Protein AF-A0A371I4T1-F1 (afdb_monomer_lite)

Structure (mmCIF, N/CA/C/O backbone):
data_AF-A0A371I4T1-F1
#
_entry.id   AF-A0A371I4T1-F1
#
loop_
_atom_site.group_PDB
_atom_site.id
_atom_site.type_symbol
_atom_site.label_atom_id
_atom_site.label_alt_id
_atom_site.label_comp_id
_atom_site.label_asym_id
_atom_site.label_entity_id
_atom_site.label_seq_id
_atom_site.pdbx_PDB_ins_code
_atom_site.Cartn_x
_atom_site.Cartn_y
_atom_site.Cartn_z
_atom_site.occupancy
_atom_site.B_iso_or_equiv
_atom_site.auth_seq_id
_atom_site.auth_comp_id
_atom_site.auth_asym_id
_atom_site.auth_atom_id
_atom_site.pdbx_PDB_model_num
ATOM 1 N N . MET A 1 1 ? -15.304 15.483 -5.322 1.00 58.88 1 MET A N 1
ATOM 2 C CA . MET A 1 1 ? -13.931 14.921 -5.285 1.00 58.88 1 MET A CA 1
ATOM 3 C C . MET A 1 1 ? -13.696 13.902 -6.400 1.00 58.88 1 MET A C 1
ATOM 5 O O . MET A 1 1 ? -12.723 14.077 -7.112 1.00 58.88 1 MET A O 1
ATOM 9 N N . ARG A 1 2 ? -14.582 12.909 -6.602 1.00 63.66 2 ARG A N 1
ATOM 10 C CA . ARG A 1 2 ? -14.489 11.924 -7.703 1.00 63.66 2 ARG A CA 1
ATOM 11 C C . ARG A 1 2 ? -14.519 12.556 -9.111 1.00 63.66 2 ARG A C 1
ATOM 13 O O . ARG A 1 2 ? -13.539 12.430 -9.828 1.00 63.66 2 ARG A O 1
ATOM 20 N N . GLN A 1 3 ? -15.572 13.311 -9.441 1.00 66.75 3 GLN A N 1
ATOM 21 C CA . GLN A 1 3 ? -15.732 13.970 -10.753 1.00 66.75 3 GLN A CA 1
ATOM 22 C C . GLN A 1 3 ? -14.550 14.885 -11.109 1.00 66.75 3 GLN A C 1
ATOM 24 O O . GLN A 1 3 ? -13.977 14.771 -12.181 1.00 66.75 3 GLN A O 1
ATOM 29 N N . LEU A 1 4 ? -14.099 15.710 -10.158 1.00 76.88 4 LEU A N 1
ATOM 30 C CA . LEU A 1 4 ? -12.932 16.583 -10.340 1.00 76.88 4 LEU A CA 1
ATOM 31 C C . LEU A 1 4 ? -11.644 15.809 -10.686 1.00 76.88 4 LEU A C 1
ATOM 33 O O . LEU A 1 4 ? -10.770 16.332 -11.373 1.00 76.88 4 LEU A O 1
ATOM 37 N N . PHE A 1 5 ? -11.492 14.584 -10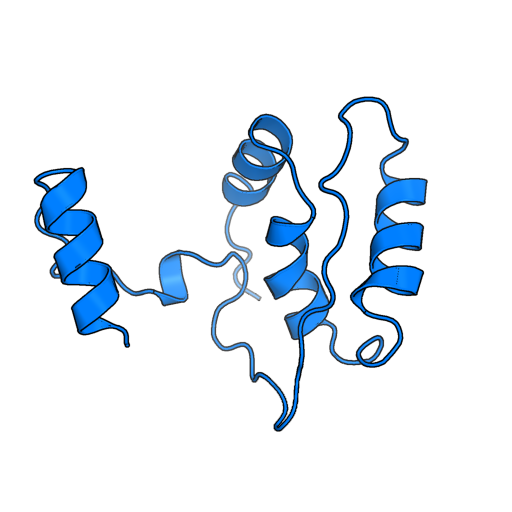.178 1.00 70.25 5 PHE A N 1
ATOM 38 C CA . PHE A 1 5 ? -10.326 13.748 -10.458 1.00 70.25 5 PHE A CA 1
ATOM 39 C C . PHE A 1 5 ? -10.424 13.100 -11.845 1.00 70.25 5 PHE A C 1
ATOM 41 O O . PHE A 1 5 ? -9.447 13.113 -12.587 1.00 70.25 5 PHE A O 1
ATOM 48 N N . GLU A 1 6 ? -11.608 12.603 -12.213 1.00 70.31 6 GLU A N 1
ATOM 49 C CA . GLU A 1 6 ? -11.906 12.064 -13.549 1.00 70.31 6 GLU A CA 1
ATOM 50 C C . GLU A 1 6 ? -11.718 13.126 -14.642 1.00 70.31 6 GLU A C 1
ATOM 52 O O . GLU A 1 6 ? -11.015 12.880 -15.620 1.00 70.31 6 GLU A O 1
ATOM 57 N N . GLU A 1 7 ? -12.250 14.337 -14.446 1.00 78.06 7 GLU A N 1
ATOM 58 C CA . GLU A 1 7 ? -12.077 15.468 -15.369 1.00 78.06 7 GLU A CA 1
ATOM 59 C C . GLU A 1 7 ? -10.602 15.844 -15.546 1.00 78.06 7 GLU A C 1
ATOM 61 O O . GLU A 1 7 ? -10.143 16.088 -16.663 1.00 78.06 7 GLU A O 1
ATOM 66 N N . ARG A 1 8 ? -9.828 15.850 -14.452 1.00 78.12 8 ARG A N 1
ATOM 67 C CA . ARG A 1 8 ? -8.390 16.144 -14.502 1.00 78.12 8 ARG A CA 1
ATOM 68 C C . ARG A 1 8 ? -7.588 15.062 -15.215 1.00 78.12 8 ARG A C 1
ATOM 70 O O . ARG A 1 8 ? -6.693 15.405 -15.981 1.00 78.12 8 ARG A O 1
ATOM 77 N N . LEU A 1 9 ? -7.893 13.785 -14.990 1.00 73.12 9 LEU A N 1
ATOM 78 C CA . LEU A 1 9 ? -7.244 12.687 -15.712 1.00 73.12 9 LEU A CA 1
ATOM 79 C C . LEU A 1 9 ? -7.584 12.725 -17.203 1.00 73.12 9 LEU A C 1
ATOM 81 O O . LEU A 1 9 ? -6.680 12.628 -18.030 1.00 73.12 9 LEU A O 1
ATOM 85 N N . LYS A 1 10 ? -8.853 12.968 -17.549 1.00 77.12 10 LYS A N 1
ATOM 86 C CA . LYS A 1 10 ? -9.293 13.156 -18.938 1.00 77.12 10 LYS A CA 1
ATOM 87 C C . LYS A 1 10 ? -8.565 14.316 -19.619 1.00 77.12 10 LYS A C 1
ATOM 89 O O . LYS A 1 10 ? -8.155 14.181 -20.767 1.00 77.12 10 LYS A O 1
ATOM 94 N N . ALA A 1 11 ? -8.342 15.425 -18.914 1.00 80.31 11 ALA A N 1
ATOM 95 C CA . ALA A 1 11 ? -7.595 16.565 -19.445 1.00 80.31 11 ALA A CA 1
ATOM 96 C C . ALA A 1 11 ? -6.099 16.270 -19.684 1.00 80.31 11 ALA A C 1
ATOM 98 O O . ALA A 1 11 ? -5.503 16.868 -20.574 1.00 80.31 11 ALA A O 1
ATOM 99 N N . ILE A 1 12 ? -5.490 15.372 -18.901 1.00 76.88 12 ILE A N 1
ATOM 100 C CA . ILE A 1 12 ? -4.062 15.023 -19.010 1.00 76.88 12 ILE A CA 1
ATOM 101 C C . ILE A 1 12 ? -3.825 13.918 -20.048 1.00 76.88 12 ILE A C 1
ATOM 103 O O . ILE A 1 12 ? -2.853 13.984 -20.796 1.00 76.88 12 ILE A O 1
ATOM 107 N N . GLU A 1 13 ? -4.689 12.902 -20.093 1.00 76.44 13 GLU A N 1
ATOM 108 C CA . GLU A 1 13 ? -4.476 11.688 -20.896 1.00 76.44 13 GLU A CA 1
ATOM 109 C C . GLU A 1 13 ? -5.393 11.592 -22.127 1.00 76.44 13 GLU A C 1
ATOM 111 O O . GLU A 1 13 ? -5.208 10.706 -22.958 1.00 76.44 13 GLU A O 1
ATOM 116 N N . GLY A 1 14 ? -6.379 12.487 -22.269 1.00 71.62 14 GLY A N 1
ATOM 117 C CA . GLY A 1 14 ? -7.296 12.537 -23.416 1.00 71.62 14 GLY A CA 1
ATOM 118 C C . GLY A 1 14 ? -8.292 11.373 -23.506 1.00 71.62 14 GLY A C 1
ATOM 119 O O . GLY A 1 14 ? -9.056 11.302 -24.466 1.00 71.62 14 GLY A O 1
ATOM 120 N N . ALA A 1 15 ? -8.294 10.461 -22.531 1.00 71.50 15 ALA A N 1
ATOM 121 C CA . ALA A 1 15 ? -9.145 9.276 -22.512 1.00 71.50 15 ALA A CA 1
ATOM 122 C C . ALA A 1 15 ? -10.484 9.533 -21.798 1.00 71.50 15 ALA A C 1
ATOM 124 O O . ALA A 1 15 ? -10.548 10.249 -20.796 1.00 71.50 15 ALA A O 1
ATOM 125 N N . ASP A 1 16 ? -11.564 8.936 -22.316 1.00 70.25 16 ASP A N 1
ATOM 126 C CA . ASP A 1 16 ? -12.869 8.964 -21.659 1.00 70.25 16 ASP A CA 1
ATOM 127 C C . ASP A 1 16 ? -12.925 7.907 -20.552 1.00 70.25 16 ASP A C 1
ATOM 129 O O . ASP A 1 16 ? -12.885 6.705 -20.803 1.00 70.25 16 ASP A O 1
ATOM 133 N N . TYR A 1 17 ? -12.985 8.382 -19.311 1.00 69.31 17 TYR A N 1
ATOM 134 C CA . TYR A 1 17 ? -12.938 7.575 -18.094 1.00 69.31 17 TYR A CA 1
ATOM 135 C C . TYR A 1 17 ? -14.335 7.353 -17.499 1.00 69.31 17 TYR A C 1
A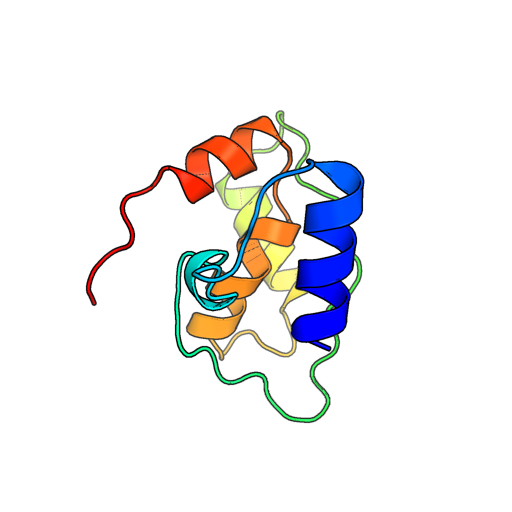TOM 137 O O . TYR A 1 17 ? -14.483 7.229 -16.290 1.00 69.31 17 TYR A O 1
ATOM 145 N N . SER A 1 18 ? -15.378 7.309 -18.328 1.00 68.75 18 SER A N 1
ATOM 146 C CA . SER A 1 18 ? -16.774 7.171 -17.886 1.00 68.75 18 SER A CA 1
ATOM 147 C C . SER A 1 18 ? -17.040 5.897 -17.058 1.00 68.75 18 SER A C 1
ATOM 149 O O . SER A 1 18 ? -17.855 5.938 -16.140 1.00 68.75 18 SER A O 1
ATOM 151 N N . ASP A 1 19 ? -16.275 4.819 -17.281 1.00 64.25 19 ASP A N 1
ATOM 152 C CA . ASP A 1 19 ? -16.293 3.572 -16.485 1.00 64.25 19 ASP A CA 1
ATOM 153 C C . ASP A 1 19 ? -15.208 3.500 -15.385 1.00 64.25 19 ASP A C 1
ATOM 155 O O . ASP A 1 19 ? -14.951 2.454 -14.771 1.00 64.25 19 ASP A O 1
ATOM 159 N N . PHE A 1 20 ? -14.526 4.610 -15.106 1.00 66.56 20 PHE A N 1
ATOM 160 C CA . PHE A 1 20 ? -13.450 4.654 -14.125 1.00 66.56 20 PHE A CA 1
ATOM 161 C C . PHE A 1 20 ? -13.994 4.629 -12.698 1.00 66.56 20 PHE A C 1
ATOM 163 O O . PHE A 1 20 ? -14.309 5.641 -12.078 1.00 66.56 20 PHE A O 1
ATOM 170 N N . ASN A 1 21 ? -14.054 3.439 -12.111 1.00 67.69 21 ASN A N 1
ATOM 171 C CA . ASN A 1 21 ? -14.290 3.335 -10.683 1.00 67.69 21 ASN A CA 1
ATOM 172 C C . ASN A 1 21 ? -12.983 3.592 -9.924 1.00 67.69 21 ASN A C 1
ATOM 174 O O . ASN A 1 21 ? -12.048 2.802 -10.015 1.00 67.69 21 ASN A O 1
ATOM 178 N N . VAL A 1 22 ? -12.941 4.638 -9.094 1.00 64.19 22 VAL A N 1
ATOM 179 C CA . VAL A 1 22 ? -11.821 4.903 -8.169 1.00 64.19 22 VAL A CA 1
ATOM 180 C C . VAL A 1 22 ? -11.492 3.678 -7.303 1.00 64.19 22 VAL A C 1
ATOM 182 O O . VAL A 1 22 ? -10.332 3.464 -6.968 1.00 64.19 22 VAL A O 1
ATOM 185 N N . ALA A 1 23 ? -12.467 2.814 -6.994 1.00 63.78 23 ALA A N 1
ATOM 186 C CA . ALA A 1 23 ? -12.214 1.551 -6.297 1.00 63.78 23 ALA A CA 1
ATOM 187 C C . ALA A 1 23 ? -11.284 0.596 -7.079 1.00 63.78 23 ALA A C 1
ATOM 189 O O . ALA A 1 23 ? -10.561 -0.183 -6.463 1.00 63.78 23 ALA A O 1
ATOM 190 N N . ASN A 1 24 ? -11.236 0.698 -8.412 1.00 64.12 24 ASN A N 1
ATOM 191 C CA . ASN A 1 24 ? -10.341 -0.071 -9.282 1.00 64.12 24 ASN A CA 1
ATOM 192 C C . ASN A 1 24 ? -8.894 0.446 -9.267 1.00 64.12 24 ASN A C 1
ATOM 194 O O . ASN A 1 24 ? -8.016 -0.226 -9.814 1.00 64.12 24 ASN A O 1
ATOM 198 N N . LEU A 1 25 ? -8.612 1.594 -8.647 1.00 67.50 25 LEU A N 1
ATOM 199 C CA . LEU A 1 25 ? -7.238 2.060 -8.446 1.00 67.50 25 LEU A CA 1
ATOM 200 C C . LEU A 1 25 ? -6.526 1.311 -7.322 1.00 67.50 25 LEU A C 1
ATOM 202 O O . LEU A 1 25 ? -5.306 1.342 -7.257 1.00 67.50 25 LEU A O 1
ATOM 206 N N . PHE A 1 26 ? -7.266 0.639 -6.443 1.00 69.75 26 PHE A N 1
ATOM 207 C CA . PHE A 1 26 ? -6.716 0.036 -5.238 1.00 69.75 26 PHE A CA 1
ATOM 208 C C . PHE A 1 26 ? -6.730 -1.489 -5.335 1.00 69.75 26 PHE A C 1
ATOM 210 O O . PHE A 1 26 ? -7.612 -2.092 -5.953 1.00 69.75 26 PHE A O 1
ATOM 217 N N . LEU A 1 27 ? -5.738 -2.126 -4.705 1.00 71.88 27 LEU A N 1
ATOM 218 C CA . LEU A 1 27 ? -5.674 -3.586 -4.621 1.00 71.88 27 LEU A CA 1
ATOM 219 C C . LEU A 1 27 ? -6.796 -4.145 -3.729 1.00 71.88 27 LEU A C 1
ATOM 221 O O . LEU A 1 27 ? -7.308 -5.227 -3.995 1.00 71.88 27 LEU A O 1
ATOM 225 N N . ILE A 1 28 ? -7.192 -3.388 -2.699 1.00 72.38 28 ILE A N 1
ATOM 226 C CA . ILE A 1 28 ? -8.276 -3.737 -1.778 1.00 72.38 28 ILE A CA 1
ATOM 227 C C . ILE A 1 28 ? -9.427 -2.731 -1.931 1.00 72.38 28 ILE A C 1
ATOM 229 O O . ILE A 1 28 ? -9.240 -1.553 -1.602 1.00 72.38 28 ILE A O 1
ATOM 233 N N . PRO A 1 29 ? -10.613 -3.170 -2.393 1.00 71.88 29 PRO A N 1
ATOM 234 C CA . PRO A 1 29 ? -11.814 -2.342 -2.404 1.00 71.88 29 PRO A CA 1
ATOM 235 C C . PRO A 1 29 ? -12.443 -2.237 -1.000 1.00 71.88 29 PRO A C 1
ATOM 237 O O . PRO A 1 29 ? -12.151 -3.027 -0.104 1.00 71.88 29 PRO A O 1
ATOM 240 N N . ASN A 1 30 ? -13.358 -1.278 -0.813 1.00 73.81 30 ASN A N 1
ATOM 241 C CA . ASN A 1 30 ? -14.205 -1.148 0.388 1.00 73.81 30 ASN A CA 1
ATOM 242 C C . ASN A 1 30 ? -13.446 -0.937 1.712 1.00 73.81 30 ASN A C 1
ATOM 244 O O . ASN A 1 30 ? -13.851 -1.420 2.772 1.00 73.81 30 ASN A O 1
ATOM 248 N N . VAL A 1 31 ? -12.333 -0.208 1.666 1.00 78.06 31 VAL A N 1
ATOM 249 C CA . VAL A 1 31 ? -11.580 0.164 2.868 1.00 78.06 31 VAL A CA 1
ATOM 250 C C . VAL A 1 31 ? -12.295 1.308 3.577 1.00 78.06 31 VAL A C 1
ATOM 252 O O . VAL A 1 31 ? -12.482 2.383 3.010 1.00 78.06 31 VAL A O 1
ATOM 255 N N . VAL A 1 32 ? -12.683 1.081 4.831 1.00 81.00 32 VAL A N 1
ATOM 256 C CA . VAL A 1 32 ? -13.237 2.128 5.694 1.00 81.00 32 VAL A CA 1
ATOM 257 C C . VAL A 1 32 ? -12.077 2.921 6.285 1.00 81.00 32 VAL A C 1
ATOM 259 O O . VAL A 1 32 ? -11.264 2.374 7.028 1.00 81.00 32 VAL A O 1
ATOM 262 N N . ILE A 1 33 ? -11.996 4.208 5.948 1.00 80.88 33 ILE A N 1
ATOM 263 C CA . ILE A 1 33 ? -11.008 5.125 6.524 1.00 80.88 33 ILE A CA 1
ATOM 264 C C . ILE A 1 33 ? -11.591 5.696 7.826 1.00 80.88 33 ILE A C 1
ATOM 266 O O . ILE A 1 33 ? -12.636 6.349 7.774 1.00 80.88 33 ILE A O 1
ATOM 270 N N . PRO A 1 34 ? -10.953 5.472 8.993 1.00 78.81 34 PRO A N 1
ATOM 271 C CA . PRO A 1 34 ? -11.441 5.991 10.261 1.00 78.81 34 PRO A CA 1
ATOM 272 C C . PRO A 1 34 ? -11.560 7.522 10.256 1.00 78.81 34 PRO A C 1
ATOM 274 O O . PRO A 1 34 ? -10.704 8.209 9.682 1.00 78.81 34 PRO A O 1
ATOM 277 N N . PRO A 1 35 ? -12.558 8.090 10.956 1.00 77.19 35 PRO A N 1
ATOM 278 C CA . PRO A 1 35 ? -12.618 9.525 11.191 1.00 77.19 35 PRO A CA 1
ATOM 279 C C . PRO A 1 35 ? -11.311 10.023 11.820 1.00 77.19 35 PRO A C 1
ATOM 281 O O . PRO A 1 35 ? -10.792 9.402 12.746 1.00 77.19 35 PRO A O 1
ATOM 284 N N . LYS A 1 36 ? -10.795 11.162 11.338 1.00 80.50 36 LYS A N 1
ATOM 285 C CA . LYS A 1 36 ? -9.521 11.777 11.773 1.00 80.50 36 LYS A CA 1
ATOM 286 C C . LYS A 1 36 ? -8.249 11.020 11.358 1.00 80.50 36 LYS A C 1
ATOM 288 O O . LYS A 1 36 ? -7.172 11.383 11.831 1.00 80.50 36 LYS A O 1
ATOM 293 N N . PHE A 1 37 ? -8.337 10.021 10.474 1.00 80.25 37 PHE A N 1
ATOM 294 C CA . PHE A 1 37 ? -7.143 9.419 9.881 1.00 80.25 37 PHE A CA 1
ATOM 295 C C . PHE A 1 37 ? -6.300 10.491 9.179 1.00 80.25 37 PHE A C 1
ATOM 297 O O . PHE A 1 37 ? -6.801 11.252 8.348 1.00 80.25 37 PHE A O 1
ATOM 304 N N . LYS A 1 38 ? -5.011 10.542 9.515 1.00 78.38 38 LYS A N 1
ATOM 305 C CA . LYS A 1 38 ? -4.021 11.372 8.832 1.00 78.38 38 LYS A CA 1
ATOM 306 C C . LYS A 1 38 ? -2.894 10.468 8.379 1.00 78.38 38 LYS A C 1
ATOM 308 O O . LYS A 1 38 ? -2.260 9.805 9.195 1.00 78.38 38 LYS A O 1
ATOM 313 N N . LEU A 1 39 ? -2.650 10.457 7.076 1.00 76.81 39 LEU A N 1
ATOM 314 C CA . LEU A 1 39 ? -1.505 9.757 6.527 1.00 76.81 39 LEU A CA 1
ATOM 315 C C . LEU A 1 39 ? -0.247 10.578 6.821 1.00 76.81 39 LEU A C 1
ATOM 317 O O . LEU A 1 39 ? -0.103 11.680 6.298 1.00 76.81 39 LEU A O 1
ATOM 321 N N . SER A 1 40 ? 0.656 10.052 7.645 1.00 73.19 40 SER A N 1
ATOM 322 C CA . SER A 1 40 ? 1.962 10.682 7.855 1.00 73.19 40 SER A CA 1
ATOM 323 C C . SER A 1 40 ? 2.788 10.644 6.570 1.00 73.19 40 SER A C 1
ATOM 325 O O . SER A 1 40 ? 2.764 9.647 5.839 1.00 73.19 40 SER A O 1
ATOM 327 N N . GLU A 1 41 ? 3.554 11.701 6.303 1.00 71.88 41 GLU A N 1
ATOM 328 C CA . GLU A 1 41 ? 4.552 11.675 5.235 1.00 71.88 41 GLU A CA 1
ATOM 329 C C . GLU A 1 41 ? 5.612 10.609 5.531 1.00 71.88 41 GLU A C 1
ATOM 331 O O . GLU A 1 41 ? 6.009 10.378 6.674 1.00 71.88 41 GLU A O 1
ATOM 336 N N . PHE A 1 42 ? 6.024 9.891 4.490 1.00 71.44 42 PHE A N 1
ATOM 337 C CA . PHE A 1 42 ? 6.974 8.793 4.607 1.00 71.44 42 PHE A CA 1
ATOM 338 C C . PHE A 1 42 ? 7.816 8.714 3.345 1.00 71.44 42 PHE A C 1
ATOM 340 O O . PHE A 1 42 ? 7.268 8.688 2.239 1.00 71.44 42 PHE A O 1
ATOM 347 N N . ASP A 1 43 ? 9.129 8.607 3.525 1.00 73.56 43 ASP A N 1
ATOM 348 C CA . ASP A 1 43 ? 10.073 8.450 2.426 1.00 73.56 43 ASP A CA 1
ATOM 349 C C . ASP A 1 43 ? 9.767 7.194 1.612 1.00 73.56 43 ASP A C 1
ATOM 351 O O . ASP A 1 43 ? 9.774 6.070 2.121 1.00 73.56 43 ASP A O 1
ATOM 355 N N . LYS A 1 44 ? 9.515 7.375 0.314 1.00 74.88 44 LYS A N 1
ATOM 356 C CA . LYS A 1 44 ? 9.245 6.256 -0.592 1.00 74.88 44 LYS A CA 1
ATOM 357 C C . LYS A 1 44 ? 10.431 5.290 -0.621 1.00 74.88 44 LYS A C 1
ATOM 359 O O . LYS A 1 44 ? 11.594 5.694 -0.590 1.00 74.88 44 LYS A O 1
ATOM 364 N N . HIS A 1 45 ? 10.121 4.002 -0.727 1.00 67.69 45 HIS A N 1
ATOM 365 C CA . HIS A 1 45 ? 11.075 2.904 -0.672 1.00 67.69 45 HIS A CA 1
ATOM 366 C C . HIS A 1 45 ? 12.246 3.091 -1.644 1.00 67.69 45 HIS A C 1
ATOM 368 O O . HIS A 1 45 ? 12.071 3.029 -2.868 1.00 67.69 45 HIS A O 1
ATOM 374 N N . LYS A 1 46 ? 13.462 3.233 -1.109 1.00 71.56 46 LYS A N 1
ATOM 375 C CA . LYS A 1 46 ? 14.681 3.164 -1.918 1.00 71.56 46 LYS A CA 1
ATOM 376 C C . LYS A 1 46 ? 14.890 1.707 -2.332 1.00 71.56 46 LYS A C 1
ATOM 378 O O . LYS A 1 46 ? 14.907 0.814 -1.491 1.00 71.56 46 LYS A O 1
ATOM 383 N N . ARG A 1 47 ? 15.048 1.462 -3.637 1.00 63.91 47 ARG A N 1
ATOM 384 C CA . ARG A 1 47 ? 15.161 0.122 -4.257 1.00 63.91 47 ARG A CA 1
ATOM 385 C C . ARG A 1 47 ? 16.209 -0.815 -3.626 1.00 63.91 47 ARG A C 1
ATOM 387 O O . ARG A 1 47 ? 16.163 -2.007 -3.890 1.00 63.91 47 ARG A O 1
ATOM 394 N N . ASN A 1 48 ? 17.153 -0.290 -2.846 1.00 64.75 48 ASN A N 1
ATOM 395 C CA . ASN A 1 48 ? 18.241 -1.033 -2.210 1.00 64.75 48 ASN A CA 1
ATOM 396 C C . ASN A 1 48 ? 17.937 -1.493 -0.770 1.00 64.75 48 ASN A C 1
ATOM 398 O O . ASN A 1 48 ? 18.795 -2.107 -0.141 1.00 64.75 48 ASN A O 1
ATOM 402 N N . THR A 1 49 ? 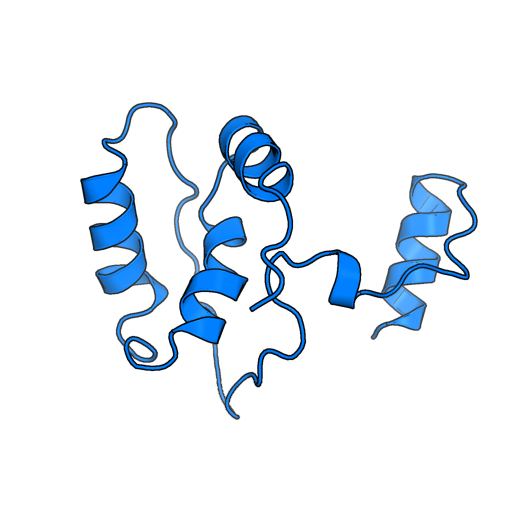16.755 -1.195 -0.222 1.00 68.69 49 THR A N 1
ATOM 403 C CA . THR A 1 49 ? 16.410 -1.580 1.155 1.00 68.69 49 THR A CA 1
ATOM 404 C C . THR A 1 49 ? 15.811 -2.989 1.209 1.00 68.69 49 THR A C 1
ATOM 406 O O . THR A 1 49 ? 14.959 -3.336 0.398 1.00 68.69 49 THR A O 1
ATOM 409 N N . CYS A 1 50 ? 16.197 -3.796 2.204 1.00 79.44 50 CYS A N 1
ATOM 410 C CA . CYS A 1 50 ? 15.592 -5.113 2.442 1.00 79.44 50 CYS A CA 1
ATOM 411 C C . CYS A 1 50 ? 14.054 -5.002 2.608 1.00 79.44 50 CYS A C 1
ATOM 413 O O . CYS A 1 50 ? 13.604 -4.201 3.438 1.00 79.44 50 CYS A O 1
ATOM 415 N N . PRO A 1 51 ? 13.234 -5.812 1.900 1.00 76.56 51 PRO A N 1
ATOM 416 C CA . PRO A 1 51 ? 11.769 -5.746 1.978 1.00 76.56 51 PRO A CA 1
ATOM 417 C C . PRO A 1 51 ? 11.200 -5.889 3.399 1.00 76.56 51 PRO A C 1
ATOM 419 O O . PRO A 1 51 ? 10.278 -5.163 3.769 1.00 76.56 51 PRO A O 1
ATOM 422 N N . LYS A 1 52 ? 11.784 -6.763 4.236 1.00 80.56 52 LYS A N 1
ATOM 423 C CA . LYS A 1 52 ? 11.382 -6.923 5.650 1.00 80.56 52 LYS A CA 1
ATOM 424 C C . LYS A 1 52 ? 11.615 -5.652 6.471 1.00 80.56 52 LYS A C 1
ATOM 426 O O . LYS A 1 52 ? 10.762 -5.261 7.270 1.00 80.56 52 LYS A O 1
ATOM 431 N N . ASN A 1 53 ? 12.746 -4.983 6.253 1.00 82.88 53 ASN A N 1
ATOM 432 C CA . ASN A 1 53 ? 13.073 -3.742 6.955 1.00 82.88 53 ASN A CA 1
ATOM 433 C C . ASN A 1 53 ? 12.150 -2.608 6.503 1.00 82.88 53 ASN A C 1
ATOM 435 O O . ASN A 1 53 ? 11.711 -1.814 7.332 1.00 82.88 53 ASN A O 1
ATOM 439 N N . HIS A 1 54 ? 11.801 -2.571 5.213 1.00 83.75 54 HIS A N 1
ATOM 440 C CA . HIS A 1 54 ? 10.832 -1.615 4.678 1.00 83.75 54 HIS A CA 1
ATOM 441 C C . HIS A 1 54 ? 9.451 -1.780 5.311 1.00 83.75 54 HIS A C 1
ATOM 443 O O . HIS A 1 54 ? 8.899 -0.805 5.810 1.00 83.75 54 HIS A O 1
ATOM 449 N N . LEU A 1 55 ? 8.926 -3.009 5.365 1.00 84.06 55 LEU A N 1
ATOM 450 C CA . LEU A 1 55 ? 7.645 -3.307 6.018 1.00 84.06 55 LEU A CA 1
ATOM 451 C C . LEU A 1 55 ? 7.652 -2.901 7.493 1.00 84.06 55 LEU A C 1
ATOM 453 O O . LEU A 1 55 ? 6.744 -2.215 7.958 1.00 84.06 55 LEU A O 1
ATOM 457 N N . THR A 1 56 ? 8.717 -3.261 8.211 1.00 85.31 56 THR A N 1
ATOM 458 C CA . THR A 1 56 ? 8.883 -2.894 9.622 1.00 85.31 56 THR A CA 1
ATOM 459 C C . THR A 1 56 ? 8.899 -1.376 9.804 1.00 85.31 56 THR A C 1
ATOM 461 O O . THR A 1 56 ? 8.259 -0.854 10.715 1.00 85.31 56 THR A O 1
ATOM 464 N N . MET A 1 57 ? 9.605 -0.648 8.935 1.00 85.00 57 MET A N 1
ATOM 465 C CA . MET A 1 57 ? 9.697 0.807 9.013 1.00 85.00 57 MET A CA 1
ATOM 466 C C . MET A 1 57 ? 8.380 1.488 8.630 1.00 85.00 57 MET A C 1
ATOM 468 O O . MET A 1 57 ? 7.974 2.429 9.306 1.00 85.00 57 MET A O 1
ATOM 472 N N . TYR A 1 58 ? 7.697 1.002 7.595 1.00 87.06 58 TYR A N 1
ATOM 473 C CA . TYR A 1 58 ? 6.369 1.464 7.201 1.00 87.06 58 TYR A CA 1
ATOM 474 C C . TYR A 1 58 ? 5.376 1.324 8.360 1.00 87.06 58 TYR A C 1
ATOM 476 O O . TYR A 1 58 ? 4.746 2.307 8.750 1.00 87.06 58 TYR A O 1
ATOM 484 N N . TYR A 1 59 ? 5.311 0.139 8.971 1.00 85.44 59 TYR A N 1
ATOM 485 C CA . TYR A 1 59 ? 4.425 -0.130 10.100 1.00 85.44 59 TYR A CA 1
ATOM 486 C C . TYR A 1 59 ? 4.747 0.772 11.297 1.00 85.44 59 TYR A C 1
ATOM 488 O O . TYR A 1 59 ? 3.874 1.471 11.803 1.00 85.44 59 TYR A O 1
ATOM 496 N N . LYS A 1 60 ? 6.023 0.837 11.702 1.00 83.00 60 LYS A N 1
ATOM 497 C CA . LYS A 1 60 ? 6.450 1.610 12.879 1.00 83.00 60 LYS A CA 1
ATOM 498 C C . LYS A 1 60 ? 6.392 3.128 12.697 1.00 83.00 60 LYS A C 1
ATOM 500 O O . LYS A 1 60 ? 6.201 3.826 13.682 1.00 83.00 60 LYS A O 1
ATOM 505 N N . LYS A 1 61 ? 6.615 3.658 11.489 1.00 81.38 61 LYS A N 1
ATOM 506 C CA . LYS A 1 61 ? 6.708 5.116 11.269 1.00 81.38 61 LYS A CA 1
ATOM 507 C C . LYS A 1 61 ? 5.456 5.717 10.644 1.00 81.38 61 LYS A C 1
ATOM 509 O O . LYS A 1 61 ? 5.053 6.803 11.040 1.00 81.38 61 LYS A O 1
ATOM 514 N N . LYS A 1 62 ? 4.855 5.039 9.663 1.00 80.94 62 LYS A N 1
ATOM 515 C CA . LYS A 1 62 ? 3.715 5.580 8.906 1.00 80.94 62 LYS A CA 1
ATOM 516 C C . LYS A 1 62 ? 2.371 5.170 9.501 1.00 80.94 62 LYS A C 1
ATOM 518 O O . LYS A 1 62 ? 1.396 5.892 9.337 1.00 80.94 62 LYS A O 1
ATOM 523 N N . MET A 1 63 ? 2.326 4.021 10.176 1.00 84.88 63 MET A N 1
ATOM 524 C CA . MET A 1 63 ? 1.073 3.377 10.570 1.00 84.88 63 MET A CA 1
ATOM 525 C C . MET A 1 63 ? 0.978 3.018 12.055 1.00 84.88 63 MET A C 1
ATOM 527 O O . MET A 1 63 ? 0.036 2.338 12.440 1.00 84.88 63 MET A O 1
ATOM 531 N N . ALA A 1 64 ? 1.897 3.474 12.912 1.00 83.19 64 ALA A N 1
ATOM 532 C CA . ALA A 1 64 ? 1.931 3.054 14.317 1.00 83.19 64 ALA A CA 1
ATOM 533 C C . ALA A 1 64 ? 0.610 3.301 15.070 1.00 83.19 64 ALA A C 1
ATOM 535 O O . ALA A 1 64 ? 0.182 2.457 15.850 1.00 83.19 64 ALA A O 1
ATOM 536 N N . SER A 1 65 ? -0.075 4.416 14.795 1.00 81.56 65 SER A N 1
ATOM 537 C CA . SER A 1 65 ? -1.387 4.760 15.372 1.00 81.56 65 SER A CA 1
ATOM 538 C C . SER A 1 65 ? -2.571 3.997 14.760 1.00 81.56 65 SER A C 1
ATOM 540 O O . SER A 1 65 ? -3.701 4.115 15.234 1.00 81.56 65 SER A O 1
ATOM 542 N N . HIS A 1 66 ? -2.330 3.248 13.686 1.00 80.88 66 HIS A N 1
ATOM 543 C CA . HIS A 1 66 ? -3.338 2.568 12.867 1.00 80.88 66 HIS A CA 1
ATOM 544 C C . HIS A 1 66 ? -2.981 1.097 12.612 1.00 80.88 66 HIS A C 1
ATOM 546 O O . HIS A 1 66 ? -3.523 0.467 11.707 1.00 80.88 66 HIS A O 1
ATOM 552 N N . ALA A 1 67 ? -2.074 0.563 13.429 1.00 78.25 67 ALA A N 1
ATOM 553 C CA . ALA A 1 67 ? -1.512 -0.777 13.362 1.00 78.25 67 ALA A CA 1
ATOM 554 C C . ALA A 1 67 ? -2.561 -1.903 13.364 1.00 78.25 67 ALA A C 1
ATOM 556 O O . ALA A 1 67 ? -2.296 -2.981 12.852 1.00 78.25 67 ALA A O 1
ATOM 557 N N . HIS A 1 68 ? -3.744 -1.648 13.922 1.00 80.19 68 HIS A N 1
ATOM 558 C CA . HIS A 1 68 ? -4.852 -2.599 14.037 1.00 80.19 68 HIS A CA 1
ATOM 559 C C . HIS A 1 68 ? -5.827 -2.586 12.852 1.00 80.19 68 HIS A C 1
ATOM 561 O O . HIS A 1 68 ? -6.772 -3.370 12.833 1.00 80.19 68 HIS A O 1
ATOM 567 N N . TYR A 1 69 ? -5.641 -1.699 11.870 1.00 83.44 69 TYR A N 1
ATOM 568 C CA . TYR A 1 69 ? -6.511 -1.602 10.697 1.00 83.44 69 TYR A CA 1
ATOM 569 C C . TYR A 1 69 ? -5.861 -2.250 9.466 1.00 83.44 69 TYR A C 1
ATOM 571 O O . TYR A 1 69 ? -5.447 -1.551 8.542 1.00 83.44 69 TYR A O 1
ATOM 579 N N . ASP A 1 70 ? -5.805 -3.582 9.409 1.00 82.12 70 ASP A N 1
ATOM 580 C CA . ASP A 1 70 ? -5.091 -4.334 8.356 1.00 82.12 70 ASP A CA 1
ATOM 581 C C . ASP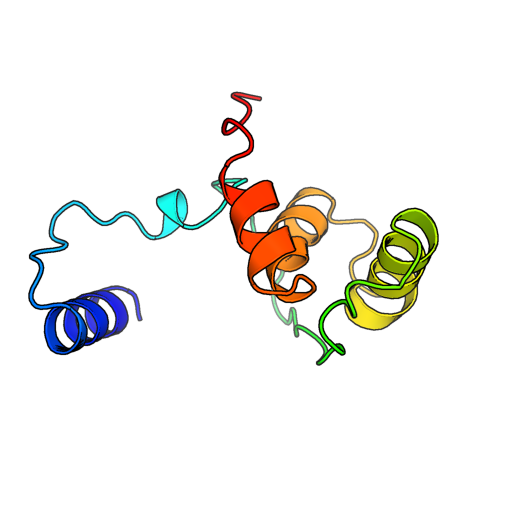 A 1 70 ? -5.446 -3.905 6.926 1.00 82.12 70 ASP A C 1
ATOM 583 O O . ASP A 1 70 ? -4.570 -3.657 6.095 1.00 82.12 70 ASP A O 1
ATOM 587 N N . LYS A 1 71 ? -6.742 -3.733 6.635 1.00 82.94 71 LYS A N 1
ATOM 588 C CA . LYS A 1 71 ? -7.204 -3.266 5.316 1.00 82.94 71 LYS A CA 1
ATOM 589 C C . LYS A 1 71 ? -6.667 -1.876 4.973 1.00 82.94 71 LYS A C 1
ATOM 591 O O . LYS A 1 71 ? -6.356 -1.609 3.816 1.00 82.94 71 LYS A O 1
ATOM 596 N N . LEU A 1 72 ? -6.534 -1.006 5.971 1.00 83.75 72 LEU A N 1
ATOM 597 C CA . LEU A 1 72 ? -6.019 0.348 5.812 1.00 83.75 72 LEU A CA 1
ATOM 598 C C . LEU A 1 72 ? -4.495 0.354 5.626 1.00 83.75 72 LEU A C 1
ATOM 600 O O . LEU A 1 72 ? -3.991 1.085 4.774 1.00 83.75 72 LEU A O 1
ATOM 604 N N . LEU A 1 73 ? -3.775 -0.514 6.346 1.00 84.75 73 LEU A N 1
ATOM 605 C CA . LEU A 1 73 ? -2.340 -0.740 6.146 1.00 84.75 73 LEU A CA 1
ATOM 606 C C . LEU A 1 73 ? -2.054 -1.159 4.704 1.00 84.75 73 LEU A C 1
ATOM 608 O O . LEU A 1 73 ? -1.216 -0.571 4.026 1.00 84.75 73 LEU A O 1
ATOM 612 N N . ILE A 1 74 ? -2.779 -2.157 4.205 1.00 83.19 74 ILE A N 1
ATOM 613 C CA . ILE A 1 74 ? -2.554 -2.661 2.850 1.00 83.19 74 ILE A CA 1
ATOM 614 C C . ILE A 1 74 ? -2.935 -1.593 1.812 1.00 83.19 74 ILE A C 1
ATOM 616 O O . ILE A 1 74 ? -2.194 -1.373 0.856 1.00 83.19 74 ILE A O 1
ATOM 620 N N . HIS A 1 75 ? -4.030 -0.859 2.033 1.00 83.12 75 HIS A N 1
ATOM 621 C CA . HIS A 1 75 ? -4.481 0.216 1.145 1.00 83.12 75 HIS A CA 1
ATOM 622 C C . HIS A 1 75 ? -3.439 1.324 0.949 1.00 83.12 75 HIS A C 1
ATOM 624 O O . HIS A 1 75 ? -3.178 1.748 -0.179 1.00 83.12 75 HIS A O 1
ATOM 630 N N . PHE A 1 76 ? -2.814 1.785 2.035 1.00 82.94 76 PHE A N 1
ATOM 631 C CA . PHE A 1 76 ? -1.815 2.854 1.984 1.00 82.94 76 PHE A CA 1
ATOM 632 C C . PHE A 1 76 ? -0.388 2.344 1.770 1.00 82.94 76 PHE A C 1
ATOM 634 O O . PHE A 1 76 ? 0.544 3.152 1.705 1.00 82.94 76 PHE A O 1
ATOM 641 N N . PHE A 1 77 ? -0.174 1.031 1.664 1.00 83.38 77 PHE A N 1
ATOM 642 C CA . PHE A 1 77 ? 1.160 0.480 1.448 1.00 83.38 77 PHE A CA 1
ATOM 643 C C . PHE A 1 77 ? 1.746 0.923 0.104 1.00 83.38 77 PHE A C 1
ATOM 645 O O . PHE A 1 77 ? 2.933 1.245 0.033 1.00 83.38 77 PHE A O 1
ATOM 652 N N . GLN A 1 78 ? 0.912 1.042 -0.930 1.00 82.69 78 GLN A N 1
ATOM 653 C CA . GLN A 1 78 ? 1.316 1.518 -2.257 1.00 82.69 78 GLN A CA 1
ATOM 654 C C . GLN A 1 78 ? 2.000 2.898 -2.232 1.00 82.69 78 GLN A C 1
ATOM 656 O O . GLN A 1 78 ? 2.966 3.116 -2.959 1.00 82.69 78 GLN A O 1
ATOM 661 N N . GLU A 1 79 ? 1.583 3.794 -1.329 1.00 81.69 79 GLU A N 1
ATOM 662 C CA . GLU A 1 79 ? 2.163 5.136 -1.164 1.00 81.69 79 GLU A CA 1
ATOM 663 C C . GLU A 1 79 ? 3.598 5.090 -0.628 1.00 81.69 79 GLU A C 1
ATOM 665 O O . GLU A 1 79 ? 4.337 6.072 -0.697 1.00 81.69 79 GLU A O 1
ATOM 670 N N . SER A 1 80 ? 4.003 3.956 -0.051 1.00 81.62 80 SER A N 1
ATOM 671 C CA . SER A 1 80 ? 5.378 3.722 0.389 1.00 81.62 80 SER A CA 1
ATOM 672 C C . SER A 1 80 ? 6.283 3.201 -0.728 1.00 81.62 80 SER A C 1
ATOM 674 O O . SER A 1 80 ? 7.492 3.121 -0.525 1.00 81.62 80 SER A O 1
ATOM 676 N N . LEU A 1 81 ? 5.738 2.832 -1.890 1.00 83.6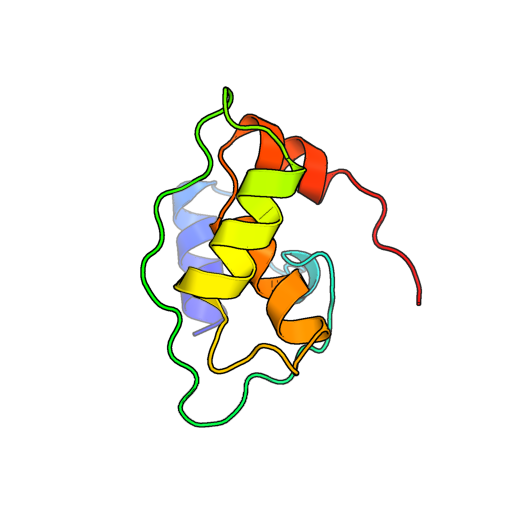2 81 LEU A N 1
ATOM 677 C CA . LEU A 1 81 ? 6.480 2.172 -2.960 1.00 83.62 81 LEU A CA 1
ATOM 678 C C . LEU A 1 81 ? 6.990 3.169 -4.004 1.00 83.62 81 LEU A C 1
ATOM 680 O O . LEU A 1 81 ? 6.402 4.218 -4.266 1.00 83.62 81 LEU A O 1
ATOM 684 N N . THR A 1 82 ? 8.105 2.821 -4.642 1.00 83.56 82 THR A N 1
ATOM 685 C CA . THR A 1 82 ? 8.630 3.553 -5.801 1.00 83.56 82 THR A CA 1
ATOM 686 C C . THR A 1 82 ? 8.227 2.877 -7.104 1.00 83.56 82 THR A C 1
ATOM 688 O O . THR A 1 82 ? 7.976 1.676 -7.134 1.00 83.56 82 THR A O 1
ATOM 691 N N . ARG A 1 83 ? 8.187 3.654 -8.195 1.00 81.12 83 ARG A N 1
ATOM 692 C CA . ARG A 1 83 ? 7.659 3.307 -9.535 1.00 81.12 83 ARG A CA 1
ATOM 693 C C . ARG A 1 83 ? 7.695 1.820 -9.905 1.00 81.12 83 ARG A C 1
ATOM 695 O O . ARG A 1 83 ? 6.658 1.244 -10.199 1.00 81.12 83 ARG A O 1
ATOM 702 N N . ALA A 1 84 ? 8.872 1.195 -9.903 1.00 80.75 84 ALA A N 1
ATOM 703 C CA . ALA A 1 84 ? 9.000 -0.201 -10.322 1.00 80.75 84 ALA A CA 1
ATOM 704 C C . ALA A 1 84 ? 8.350 -1.192 -9.343 1.00 80.75 84 ALA A C 1
ATOM 706 O O . ALA A 1 84 ? 7.699 -2.137 -9.777 1.00 80.75 84 ALA A O 1
ATOM 707 N N . VAL A 1 85 ? 8.500 -0.959 -8.037 1.00 80.56 85 VAL A N 1
ATOM 708 C CA . VAL A 1 85 ? 7.894 -1.795 -6.991 1.00 80.56 85 VAL A CA 1
ATOM 709 C C . VAL A 1 85 ? 6.386 -1.563 -6.934 1.00 80.56 85 VAL A C 1
ATOM 711 O O . VAL A 1 85 ? 5.635 -2.516 -6.777 1.00 80.56 85 VAL A O 1
ATOM 714 N N . LEU A 1 86 ? 5.937 -0.324 -7.155 1.00 81.94 86 LEU A N 1
ATOM 715 C CA . LEU A 1 86 ? 4.521 0.008 -7.300 1.00 81.94 86 LEU A CA 1
ATOM 716 C C . LEU A 1 86 ? 3.905 -0.717 -8.503 1.00 81.94 86 LEU A C 1
ATOM 718 O O . LEU A 1 86 ? 2.867 -1.349 -8.361 1.00 81.94 86 LEU A O 1
ATOM 722 N N . LYS A 1 87 ? 4.565 -0.692 -9.669 1.00 81.31 87 LYS A N 1
ATOM 723 C CA . LYS A 1 87 ? 4.087 -1.398 -10.869 1.00 81.31 87 LYS A CA 1
ATOM 724 C C . LYS A 1 87 ? 3.961 -2.904 -10.627 1.00 81.31 87 LYS A C 1
ATOM 726 O O . LYS A 1 87 ? 2.958 -3.491 -11.013 1.00 81.31 87 LYS A O 1
ATOM 731 N N . TRP A 1 88 ? 4.947 -3.514 -9.966 1.00 82.75 88 TRP A N 1
ATOM 732 C CA . TRP A 1 88 ? 4.867 -4.917 -9.555 1.00 82.75 88 TRP A CA 1
ATOM 733 C C . TRP A 1 88 ? 3.697 -5.156 -8.589 1.00 82.75 88 TRP A C 1
ATOM 735 O O . TRP A 1 88 ? 2.883 -6.042 -8.833 1.00 82.75 88 TRP A O 1
ATOM 745 N N . TYR A 1 89 ? 3.562 -4.331 -7.548 1.00 80.25 89 TYR A N 1
ATOM 746 C CA . TYR A 1 89 ? 2.508 -4.457 -6.540 1.00 80.25 89 TYR A CA 1
ATOM 747 C C . TYR A 1 89 ? 1.100 -4.358 -7.143 1.00 80.25 89 TYR A C 1
ATOM 749 O O . TYR A 1 89 ? 0.237 -5.164 -6.815 1.00 80.25 89 TYR A O 1
ATOM 757 N N . MET A 1 90 ? 0.885 -3.437 -8.086 1.00 77.94 90 MET A N 1
ATOM 758 C CA . MET A 1 90 ? -0.394 -3.285 -8.793 1.00 77.94 90 MET A CA 1
ATOM 759 C C . MET A 1 90 ? -0.660 -4.396 -9.818 1.00 77.94 90 MET A C 1
ATOM 761 O O . MET A 1 90 ? -1.802 -4.593 -10.220 1.00 77.94 90 MET A O 1
ATOM 765 N N . SER A 1 91 ? 0.380 -5.116 -10.257 1.00 76.88 91 SER A N 1
ATOM 766 C CA . SER A 1 91 ? 0.241 -6.270 -11.157 1.00 76.88 91 SER A CA 1
ATOM 767 C C . SER A 1 91 ? -0.106 -7.569 -10.429 1.00 76.88 91 SER A C 1
ATOM 769 O O . SER A 1 91 ? -0.468 -8.554 -11.076 1.00 76.88 91 SER A O 1
ATOM 771 N N . LEU A 1 92 ? -0.009 -7.585 -9.093 1.00 77.69 92 LEU A N 1
ATOM 772 C CA . LEU A 1 92 ? -0.517 -8.691 -8.292 1.00 77.69 92 LEU A CA 1
ATOM 773 C C . LEU A 1 92 ? -2.014 -8.825 -8.581 1.00 77.69 92 LEU A C 1
ATOM 775 O O . LEU A 1 92 ? -2.756 -7.843 -8.509 1.00 77.69 92 LEU A O 1
ATOM 779 N N . LYS A 1 93 ? -2.461 -10.034 -8.951 1.00 64.50 93 LYS A N 1
ATOM 780 C CA . LYS A 1 93 ? -3.887 -10.288 -9.182 1.00 64.50 93 LYS A CA 1
ATOM 781 C C . LYS A 1 93 ? -4.655 -9.825 -7.947 1.00 64.50 93 LYS A C 1
ATOM 783 O O . LYS A 1 93 ? -4.302 -10.214 -6.835 1.00 64.50 93 LYS A O 1
ATOM 788 N N . ARG A 1 94 ? -5.687 -8.999 -8.149 1.00 64.44 94 ARG A N 1
ATOM 789 C CA . ARG A 1 94 ? -6.608 -8.601 -7.080 1.00 64.44 94 ARG A CA 1
ATOM 790 C C . ARG A 1 94 ? -7.162 -9.892 -6.484 1.00 64.44 94 ARG A C 1
ATOM 792 O O . ARG A 1 94 ? -7.884 -10.615 -7.166 1.00 64.44 94 ARG A O 1
ATOM 799 N N . GLY A 1 95 ? -6.735 -10.235 -5.273 1.00 50.78 95 GLY A N 1
ATOM 800 C CA . GLY A 1 95 ? -7.247 -11.410 -4.588 1.00 50.78 95 GLY A CA 1
ATOM 801 C C . GLY A 1 95 ? -8.728 -11.184 -4.329 1.00 50.78 95 GLY A C 1
ATOM 802 O O . GLY A 1 95 ? -9.080 -10.254 -3.609 1.00 50.78 95 GLY A O 1
ATOM 803 N N . CYS A 1 96 ? -9.587 -11.995 -4.942 1.00 43.03 96 CYS A N 1
ATOM 804 C CA . CYS A 1 96 ? -10.940 -12.181 -4.443 1.00 43.03 96 CYS A CA 1
ATOM 805 C C . CYS A 1 96 ? -10.796 -12.830 -3.062 1.00 43.03 96 CYS A C 1
ATOM 807 O O . CYS A 1 96 ? -10.471 -14.013 -2.979 1.00 43.03 96 CYS A O 1
ATOM 809 N N . VAL A 1 97 ? -10.939 -12.030 -2.005 1.00 39.72 97 VAL A N 1
ATOM 810 C CA . VAL A 1 97 ? -11.121 -12.506 -0.630 1.00 39.72 97 VAL A CA 1
ATOM 811 C C . VAL A 1 97 ? -12.544 -12.181 -0.228 1.00 39.72 97 VAL A C 1
ATOM 813 O O . VAL A 1 97 ? -12.933 -11.005 -0.426 1.00 39.72 97 VAL A O 1
#

Sequence (97 aa):
MRQLFEERLKAIEGADYSDFNVANLFLIPNVVIPPKFKLSEFDKHKRNTCPKNHLTMYYKKKMASHAHYDKLLIHFFQESLTRAVLKWYMSLKRGCV

pLDDT: mean 75.47, std 8.71, range [39.72, 87.06]

Secondary structure (DSSP, 8-state):
-HHHHHHHHHHHH----TT--GGGGSSS-SPPPPTT----------TTS-HHHHHHHIIIIISGGGTT-HHHHHHHHGGG--HHH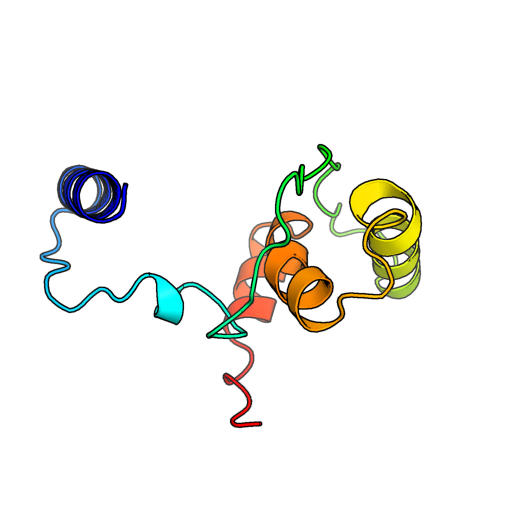HHHHHHS-----

Organism: Mucuna pruriens (NCBI:txid157652)

Radius of gyration: 15.14 Å; chains: 1; bounding box: 35×29×39 Å

Foldseek 3Di:
DVVVVQVVCCVVPVDRCVVPDPQLVFLDGPQDDDPPDDFDDDAADDPPDDPVVLLVCCCVPGQVVPNPRVSVSRRCVLVNYDDVVNVVSSPPPSDPD